Protein AF-A0A1H1NXY1-F1 (afdb_monomer)

Secondary structure (DSSP, 8-state):
--------------------PPPHHHHHHHHHHTTTT-S-STT-EEEEEEE-GGGEEEEEEE-B-TTS-B---EEEEEEE-TTS-EEEEEESSHHHHHHHHHTTS--

Structure (mmCIF, N/CA/C/O backbone):
data_AF-A0A1H1NXY1-F1
#
_entry.id   AF-A0A1H1NXY1-F1
#
loop_
_atom_site.group_PDB
_atom_site.id
_atom_site.type_symbol
_atom_site.label_atom_id
_atom_site.label_alt_id
_atom_site.label_comp_id
_atom_site.label_asym_id
_atom_site.label_entity_id
_atom_site.label_seq_id
_atom_site.pdbx_PDB_ins_code
_atom_site.Cartn_x
_atom_site.Cartn_y
_atom_site.Cartn_z
_atom_site.occupancy
_atom_site.B_iso_or_equiv
_atom_site.auth_seq_id
_atom_site.auth_comp_id
_atom_site.auth_asym_id
_atom_site.auth_atom_id
_atom_site.pdbx_PDB_model_num
ATOM 1 N N . MET A 1 1 ? 4.071 -24.319 68.072 1.00 48.84 1 MET A N 1
ATOM 2 C CA . MET A 1 1 ? 4.692 -23.941 66.783 1.00 48.84 1 MET A CA 1
ATOM 3 C C . MET A 1 1 ? 3.762 -24.321 65.641 1.00 48.84 1 MET A C 1
ATOM 5 O O . MET A 1 1 ? 3.456 -25.501 65.547 1.00 48.84 1 MET A O 1
ATOM 9 N N . LYS A 1 2 ? 3.325 -23.356 64.819 1.00 43.00 2 LYS A N 1
ATOM 10 C CA . LYS A 1 2 ? 3.131 -23.460 63.352 1.00 43.00 2 LYS A CA 1
ATOM 11 C C . LYS A 1 2 ? 2.385 -22.214 62.863 1.00 43.00 2 LYS A C 1
ATOM 13 O O . LYS A 1 2 ? 1.192 -22.063 63.089 1.00 43.00 2 LYS A O 1
ATOM 18 N N . ARG A 1 3 ? 3.135 -21.293 62.253 1.00 51.91 3 ARG A N 1
ATOM 19 C CA . ARG A 1 3 ? 2.598 -20.134 61.532 1.00 51.91 3 ARG A CA 1
ATOM 20 C C . ARG A 1 3 ? 2.066 -20.652 60.197 1.00 51.91 3 ARG A C 1
ATOM 22 O O . ARG A 1 3 ? 2.846 -21.174 59.406 1.00 51.91 3 ARG A O 1
ATOM 29 N N . LEU A 1 4 ? 0.758 -20.563 59.980 1.00 54.53 4 LEU A N 1
ATOM 30 C CA . LEU A 1 4 ? 0.130 -20.914 58.711 1.00 54.53 4 LEU A CA 1
ATOM 31 C C . LEU A 1 4 ? 0.221 -19.686 57.795 1.00 54.53 4 LEU A C 1
ATOM 33 O O . LEU A 1 4 ? -0.568 -18.755 57.915 1.00 54.53 4 LEU A O 1
ATOM 37 N N . ALA A 1 5 ? 1.245 -19.644 56.944 1.00 54.84 5 ALA A N 1
ATOM 38 C CA . ALA A 1 5 ? 1.367 -18.626 55.909 1.00 54.84 5 ALA A CA 1
ATOM 39 C C . ALA A 1 5 ? 0.555 -19.078 54.687 1.00 54.84 5 ALA A C 1
ATOM 41 O O . ALA A 1 5 ? 0.957 -19.996 53.975 1.00 54.84 5 ALA A O 1
ATOM 42 N N . PHE A 1 6 ? -0.606 -18.459 54.470 1.00 54.22 6 PHE A N 1
ATOM 43 C CA . PHE A 1 6 ? -1.365 -18.591 53.227 1.00 54.22 6 PHE A CA 1
ATOM 44 C C . PHE A 1 6 ? -0.645 -17.782 52.141 1.00 54.22 6 PHE A C 1
ATOM 46 O O . PHE A 1 6 ? -0.688 -16.553 52.131 1.00 54.22 6 PHE A O 1
ATOM 53 N N . LEU A 1 7 ? 0.065 -18.476 51.252 1.00 54.94 7 LEU A N 1
ATOM 54 C CA . LEU A 1 7 ? 0.652 -17.887 50.053 1.00 54.94 7 LEU A CA 1
ATOM 55 C C . LEU A 1 7 ? -0.474 -17.609 49.048 1.00 54.94 7 LEU A C 1
ATOM 57 O O . LEU A 1 7 ? -0.975 -18.522 48.395 1.00 54.94 7 LEU A O 1
ATOM 61 N N . PHE A 1 8 ? -0.877 -16.343 48.932 1.00 59.69 8 PHE A N 1
ATOM 62 C CA . PHE A 1 8 ? -1.704 -15.854 47.829 1.00 59.69 8 PHE A CA 1
ATOM 63 C C . PHE A 1 8 ? -0.851 -15.858 46.551 1.00 59.69 8 PHE A C 1
ATOM 65 O O . PHE A 1 8 ? -0.142 -14.901 46.245 1.00 59.69 8 PHE A O 1
ATOM 72 N N . GLY A 1 9 ? -0.868 -16.977 45.827 1.00 55.06 9 GLY A N 1
ATOM 73 C CA . GLY A 1 9 ? -0.302 -17.065 44.486 1.00 55.06 9 GLY A CA 1
ATOM 74 C C . GLY A 1 9 ? -1.187 -16.304 43.505 1.00 55.06 9 GLY A C 1
ATOM 75 O O . GLY A 1 9 ? -2.187 -16.838 43.034 1.00 55.06 9 GLY A O 1
ATOM 76 N N . VAL A 1 10 ? -0.842 -15.051 43.208 1.00 65.62 10 VAL A N 1
ATOM 77 C CA . VAL A 1 10 ? -1.462 -14.297 42.112 1.00 65.62 10 VAL A CA 1
ATOM 78 C C . VAL A 1 10 ? -0.944 -14.882 40.796 1.00 65.62 10 VAL A C 1
ATOM 80 O O . VAL A 1 10 ? 0.194 -14.639 40.399 1.00 65.62 10 VAL A O 1
ATOM 83 N N . LEU A 1 11 ? -1.774 -15.692 40.135 1.00 63.38 11 LEU A N 1
ATOM 84 C CA . LEU A 1 11 ? -1.560 -16.138 38.759 1.00 63.38 11 LEU A CA 1
ATOM 85 C C . LEU A 1 11 ? -1.678 -14.926 37.824 1.00 63.38 11 LEU A C 1
ATOM 87 O O . LEU A 1 11 ? -2.770 -14.529 37.427 1.00 63.38 11 LEU A O 1
ATOM 91 N N . MET A 1 12 ? -0.539 -14.329 37.479 1.00 65.44 12 MET A N 1
ATOM 92 C CA . MET A 1 12 ? -0.429 -13.376 36.375 1.00 65.44 12 MET A CA 1
ATOM 93 C C . MET A 1 12 ? -0.597 -14.152 35.064 1.00 65.44 12 MET A C 1
ATOM 95 O O . MET A 1 12 ? 0.353 -14.757 34.568 1.00 65.44 12 MET A O 1
ATOM 99 N N . ALA A 1 13 ? -1.813 -14.182 34.519 1.00 64.88 13 ALA A N 1
ATOM 100 C CA . ALA A 1 13 ? -2.037 -14.683 33.170 1.00 64.88 13 ALA A CA 1
ATOM 101 C C . ALA A 1 13 ? -1.379 -13.710 32.169 1.00 64.88 13 ALA A C 1
ATOM 103 O O . ALA A 1 13 ? -1.664 -12.510 32.228 1.00 64.88 13 ALA A O 1
ATOM 104 N N . PRO A 1 14 ? -0.496 -14.172 31.266 1.00 64.06 14 PRO A N 1
ATOM 105 C CA . PRO A 1 14 ? 0.077 -13.304 30.251 1.00 64.06 14 PRO A CA 1
ATOM 106 C C . PRO A 1 14 ? -1.032 -12.877 29.287 1.00 64.06 14 PRO A C 1
ATOM 108 O O . PRO A 1 14 ? -1.672 -13.705 28.639 1.00 64.06 14 PRO A O 1
ATOM 111 N N . MET A 1 15 ? -1.269 -11.569 29.211 1.00 64.62 15 MET A N 1
ATOM 112 C CA . MET A 1 15 ? -2.150 -10.965 28.221 1.00 64.62 15 MET A CA 1
ATOM 113 C C . MET A 1 15 ? -1.471 -11.144 26.860 1.00 64.62 15 MET A C 1
ATOM 115 O O . MET A 1 15 ? -0.476 -10.482 26.562 1.00 64.62 15 MET A O 1
ATOM 119 N N . LEU A 1 16 ? -1.949 -12.102 26.066 1.00 59.66 16 LEU A N 1
ATOM 120 C CA . LEU A 1 16 ? -1.514 -12.268 24.684 1.00 59.66 16 LEU A CA 1
ATOM 121 C C . LEU A 1 16 ? -1.950 -11.017 23.919 1.00 59.66 16 LEU A C 1
ATOM 123 O O . LEU A 1 16 ? -3.114 -10.869 23.551 1.00 59.66 16 LEU A O 1
ATOM 127 N N . LEU A 1 17 ? -1.018 -10.084 23.737 1.00 56.66 17 LEU A N 1
ATOM 128 C CA . LEU A 1 17 ? -1.196 -8.933 22.868 1.00 56.66 17 LEU A CA 1
ATOM 129 C C . LEU A 1 17 ? -1.196 -9.457 21.430 1.00 56.66 17 LEU A C 1
ATOM 131 O O . LEU A 1 17 ? -0.146 -9.615 20.810 1.00 56.66 17 LEU A O 1
ATOM 135 N N . GLN A 1 18 ? -2.374 -9.811 20.928 1.00 54.91 18 GLN A N 1
ATOM 136 C CA . GLN A 1 18 ? -2.531 -10.230 19.547 1.00 54.91 18 GLN A CA 1
ATOM 137 C C . GLN A 1 18 ? -2.397 -8.985 18.674 1.00 54.91 18 GLN A C 1
ATOM 139 O O . GLN A 1 18 ? -3.328 -8.190 18.555 1.00 54.91 18 GLN A O 1
ATOM 144 N N . ALA A 1 19 ? -1.200 -8.776 18.122 1.00 58.78 19 ALA A N 1
ATOM 145 C CA . ALA A 1 19 ? -1.006 -7.804 17.059 1.00 58.78 19 ALA A CA 1
ATOM 146 C C . ALA A 1 19 ? -2.024 -8.129 15.959 1.00 58.78 19 ALA A C 1
ATOM 148 O O . ALA A 1 19 ? -2.104 -9.276 15.516 1.00 58.78 19 ALA A O 1
ATOM 149 N N . ALA A 1 20 ? -2.852 -7.153 15.586 1.00 62.88 20 ALA A N 1
ATOM 150 C CA . ALA A 1 20 ? -3.812 -7.328 14.510 1.00 62.88 20 ALA A CA 1
ATOM 151 C C . ALA A 1 20 ? -3.024 -7.538 13.213 1.00 62.88 20 ALA A C 1
ATOM 153 O O . ALA A 1 20 ? -2.484 -6.592 12.641 1.00 62.88 20 ALA A O 1
ATOM 154 N N . GLU A 1 21 ? -2.890 -8.794 12.800 1.00 71.69 21 GLU A N 1
ATOM 155 C CA . GLU A 1 21 ? -2.316 -9.118 11.504 1.00 71.69 21 GLU A CA 1
ATOM 156 C C . GLU A 1 21 ? -3.280 -8.691 10.397 1.00 71.69 21 GLU A C 1
ATOM 158 O O . GLU A 1 21 ? -4.503 -8.672 10.570 1.00 71.69 21 GLU A O 1
ATOM 163 N N . LEU A 1 22 ? -2.709 -8.321 9.251 1.00 85.75 22 LEU A N 1
ATOM 164 C CA . LEU A 1 22 ? -3.468 -8.011 8.050 1.00 85.75 22 LEU A CA 1
ATOM 165 C C . LEU A 1 22 ? -4.372 -9.197 7.697 1.00 85.75 22 LEU A C 1
ATOM 167 O O . LEU A 1 22 ? -3.896 -10.327 7.600 1.00 85.75 22 LEU A O 1
ATOM 171 N N . SER A 1 23 ? -5.670 -8.955 7.496 1.00 90.69 23 SER A N 1
ATOM 172 C CA . SER A 1 23 ? -6.573 -10.032 7.092 1.00 90.69 23 SER A CA 1
ATOM 173 C C . SER A 1 23 ? -6.172 -10.567 5.711 1.00 90.69 23 SER A C 1
ATOM 175 O O . SER A 1 23 ? -5.755 -9.807 4.838 1.00 90.69 23 SER A O 1
ATOM 177 N N . ALA A 1 24 ? -6.327 -11.873 5.480 1.00 92.19 24 ALA A N 1
ATOM 178 C CA . ALA A 1 24 ? -5.997 -12.478 4.184 1.00 92.19 24 ALA A CA 1
ATOM 179 C C . ALA A 1 24 ? -6.819 -11.882 3.021 1.00 92.19 24 ALA A C 1
ATOM 181 O O . ALA A 1 24 ? -6.374 -11.871 1.872 1.00 92.19 24 ALA A O 1
ATOM 182 N N . GLU A 1 25 ? -8.025 -11.391 3.317 1.00 93.69 25 GLU A N 1
ATOM 183 C CA . GLU A 1 25 ? -8.870 -10.682 2.359 1.00 93.69 25 GLU A CA 1
ATOM 184 C C . GLU A 1 25 ? -8.290 -9.307 2.014 1.00 93.69 25 GLU A C 1
ATOM 186 O O . GLU A 1 25 ? -8.118 -9.005 0.833 1.00 93.69 25 GLU A O 1
ATOM 191 N N . ASP A 1 26 ? -7.923 -8.513 3.025 1.00 94.38 26 ASP A N 1
ATOM 192 C CA . ASP A 1 26 ? -7.292 -7.207 2.822 1.00 94.38 26 ASP A CA 1
ATOM 193 C C . ASP A 1 26 ? -5.954 -7.335 2.107 1.00 94.38 26 ASP A C 1
ATOM 195 O O . ASP A 1 26 ? -5.659 -6.546 1.215 1.00 94.38 26 ASP A O 1
ATOM 199 N N . GLU A 1 27 ? -5.163 -8.353 2.443 1.00 95.31 27 GLU A N 1
ATOM 200 C CA . GLU A 1 27 ? -3.908 -8.626 1.757 1.00 95.31 27 GLU A CA 1
ATOM 201 C C . GLU A 1 27 ? -4.140 -8.875 0.265 1.00 95.31 27 GLU A C 1
ATOM 203 O O . GLU A 1 27 ? -3.486 -8.262 -0.579 1.00 95.31 27 GLU A O 1
ATOM 208 N N . ARG A 1 28 ? -5.103 -9.735 -0.082 1.00 96.25 28 ARG A N 1
ATOM 209 C CA . ARG A 1 28 ? -5.425 -10.035 -1.482 1.00 96.25 28 ARG A CA 1
ATOM 210 C C . ARG A 1 28 ? -5.961 -8.808 -2.218 1.00 96.25 28 ARG A C 1
ATOM 212 O O . ARG A 1 28 ? -5.560 -8.554 -3.352 1.00 96.25 28 ARG A O 1
ATOM 219 N N . ALA A 1 29 ? -6.853 -8.051 -1.586 1.00 97.06 29 ALA A N 1
ATOM 220 C CA . ALA A 1 29 ? -7.442 -6.857 -2.180 1.00 97.06 29 ALA A CA 1
ATOM 221 C C . ALA A 1 29 ? -6.398 -5.748 -2.387 1.00 97.06 29 ALA A C 1
ATOM 223 O O . ALA A 1 29 ? -6.396 -5.094 -3.429 1.00 97.06 29 ALA A O 1
ATOM 224 N N . LEU A 1 30 ? -5.481 -5.571 -1.433 1.00 97.12 30 LEU A N 1
ATOM 225 C CA . LEU A 1 30 ? -4.392 -4.605 -1.526 1.00 97.12 30 LEU A CA 1
ATOM 226 C C . LEU A 1 30 ? -3.367 -5.003 -2.596 1.00 97.12 30 LEU A C 1
ATOM 228 O O . LEU A 1 30 ? -2.925 -4.133 -3.342 1.00 97.12 30 LEU A O 1
ATOM 232 N N . ARG A 1 31 ? -3.029 -6.298 -2.723 1.00 97.56 31 ARG A N 1
ATOM 233 C CA . ARG A 1 31 ? -2.192 -6.814 -3.827 1.00 97.56 31 ARG A CA 1
ATOM 234 C C . ARG A 1 31 ? -2.788 -6.464 -5.183 1.00 97.56 31 ARG A C 1
ATOM 236 O O . ARG A 1 31 ? -2.115 -5.824 -5.978 1.00 97.56 31 ARG A O 1
ATOM 243 N N . SER A 1 32 ? -4.063 -6.792 -5.392 1.00 97.75 32 SER A N 1
ATOM 244 C CA . SER A 1 32 ? -4.752 -6.497 -6.653 1.00 97.75 32 SER A CA 1
ATOM 245 C C . SER A 1 32 ? -4.797 -4.996 -6.958 1.00 97.75 32 SER A C 1
ATOM 247 O O . SER A 1 32 ? -4.599 -4.587 -8.095 1.00 97.75 32 SER A O 1
ATOM 249 N N . ALA A 1 33 ? -4.992 -4.148 -5.945 1.00 97.75 33 ALA A N 1
ATOM 250 C CA . ALA A 1 33 ? -4.968 -2.698 -6.132 1.00 97.75 33 ALA A CA 1
ATOM 251 C C . ALA A 1 33 ? -3.584 -2.148 -6.527 1.00 97.75 33 ALA A C 1
ATOM 253 O O . ALA A 1 33 ? -3.490 -1.038 -7.042 1.00 97.75 33 ALA A O 1
ATOM 254 N N . LEU A 1 34 ? -2.506 -2.894 -6.275 1.00 97.88 34 LEU A N 1
ATOM 255 C CA . LEU A 1 34 ? -1.133 -2.489 -6.567 1.00 97.88 34 LEU A CA 1
ATOM 256 C C . LEU A 1 34 ? -0.621 -2.972 -7.930 1.00 97.88 34 LEU A C 1
ATOM 258 O O . LEU A 1 34 ? 0.490 -2.587 -8.298 1.00 97.88 34 LEU A O 1
ATOM 262 N N . ASP A 1 35 ? -1.404 -3.749 -8.686 1.00 96.56 35 ASP A N 1
ATOM 263 C CA . ASP A 1 35 ? -1.019 -4.269 -10.010 1.00 96.56 35 ASP A CA 1
ATOM 264 C C . ASP A 1 35 ? -0.604 -3.151 -10.979 1.00 96.56 35 ASP A C 1
ATOM 266 O O . ASP A 1 35 ? 0.355 -3.292 -11.733 1.00 96.56 35 ASP A O 1
ATOM 270 N N . GLU A 1 36 ? -1.270 -1.995 -10.917 1.00 93.94 36 GLU A N 1
ATOM 271 C CA . GLU A 1 36 ? -0.951 -0.834 -11.760 1.00 93.94 36 GLU A CA 1
ATOM 272 C C . GLU A 1 36 ? 0.236 -0.003 -11.235 1.00 93.94 36 GLU A C 1
ATOM 274 O O . GLU A 1 36 ? 0.756 0.871 -11.932 1.00 93.94 36 GLU A O 1
ATOM 279 N N . HIS A 1 37 ? 0.690 -0.263 -10.007 1.00 95.38 37 HIS A N 1
ATOM 280 C CA . HIS A 1 37 ? 1.710 0.532 -9.317 1.00 95.38 37 HIS A CA 1
ATOM 281 C C . HIS A 1 37 ? 3.049 -0.189 -9.150 1.00 95.38 37 HIS A C 1
ATOM 283 O O . HIS A 1 37 ? 4.078 0.461 -8.946 1.00 95.38 37 HIS A O 1
ATOM 289 N N . LEU A 1 38 ? 3.054 -1.520 -9.206 1.00 96.44 38 LEU A N 1
ATOM 290 C CA . LEU A 1 38 ? 4.224 -2.356 -8.970 1.00 96.44 38 LEU A CA 1
ATOM 291 C C . LEU A 1 38 ? 4.567 -3.181 -10.20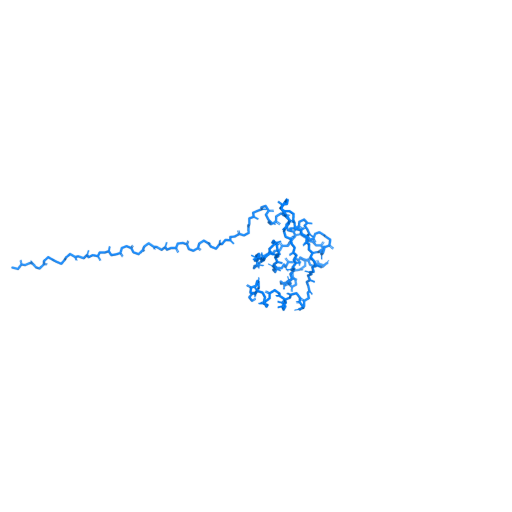8 1.00 96.44 38 LEU A C 1
ATOM 293 O O . LEU A 1 38 ? 3.723 -3.496 -11.033 1.00 96.44 38 LEU A O 1
ATOM 297 N N . ARG A 1 39 ? 5.842 -3.563 -10.328 1.00 95.94 39 ARG A N 1
ATOM 298 C CA . ARG A 1 39 ? 6.284 -4.487 -11.387 1.00 95.94 39 ARG A CA 1
ATOM 299 C C . ARG A 1 39 ? 5.882 -5.935 -11.110 1.00 95.94 39 ARG A C 1
ATOM 301 O O . ARG A 1 39 ? 5.717 -6.698 -12.051 1.00 95.94 39 ARG A O 1
ATOM 308 N N . ASP A 1 40 ? 5.778 -6.292 -9.835 1.00 97.06 40 ASP A N 1
ATOM 309 C CA . ASP A 1 40 ? 5.455 -7.631 -9.347 1.00 97.06 40 ASP A CA 1
ATOM 310 C C . ASP A 1 40 ? 4.650 -7.482 -8.046 1.00 97.06 40 ASP A C 1
ATOM 312 O O . ASP A 1 40 ? 5.208 -7.496 -6.943 1.00 97.06 40 ASP A O 1
ATOM 316 N N . ALA A 1 41 ? 3.344 -7.240 -8.173 1.00 97.31 41 ALA A N 1
ATOM 317 C CA . ALA A 1 41 ? 2.452 -7.054 -7.028 1.00 97.31 41 ALA A CA 1
ATOM 318 C C . ALA A 1 41 ? 2.256 -8.346 -6.213 1.00 97.31 41 ALA A C 1
ATOM 320 O O . ALA A 1 41 ? 2.119 -8.294 -4.987 1.00 97.31 41 ALA A O 1
ATOM 321 N N . ASP A 1 42 ? 2.354 -9.514 -6.850 1.00 97.19 42 ASP A N 1
ATOM 322 C CA . ASP A 1 42 ? 2.300 -10.813 -6.172 1.00 97.19 42 ASP A CA 1
ATOM 323 C C . ASP A 1 42 ? 3.466 -11.004 -5.196 1.00 97.19 42 ASP A C 1
ATOM 325 O O . ASP A 1 42 ? 3.311 -11.616 -4.138 1.00 97.19 42 ASP A O 1
ATOM 329 N N . SER A 1 43 ? 4.629 -10.413 -5.477 1.00 97.75 43 SER A N 1
ATOM 330 C CA . SER A 1 43 ? 5.756 -10.412 -4.538 1.00 97.75 43 SER A CA 1
ATOM 331 C C . SER A 1 43 ? 5.617 -9.441 -3.364 1.00 97.75 43 SER A C 1
ATOM 333 O O . SER A 1 43 ? 6.462 -9.464 -2.464 1.00 97.75 43 SER A O 1
ATOM 335 N N . ALA A 1 44 ? 4.601 -8.570 -3.359 1.00 97.88 44 ALA A N 1
ATOM 336 C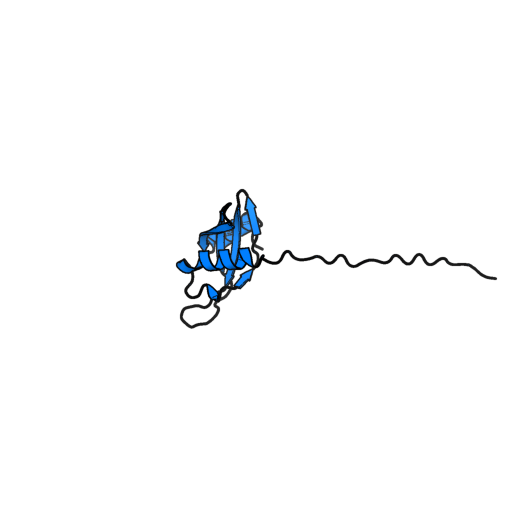 CA . ALA A 1 44 ? 4.500 -7.495 -2.382 1.00 97.88 44 ALA A CA 1
ATOM 337 C C . ALA A 1 44 ? 4.502 -8.026 -0.940 1.00 97.88 44 ALA A C 1
ATOM 339 O 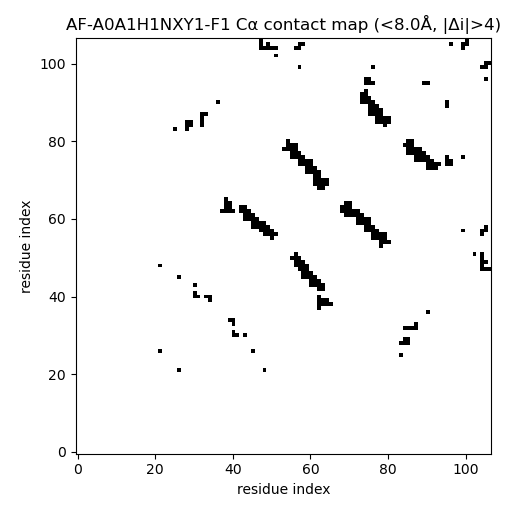O . ALA A 1 44 ? 3.919 -9.057 -0.609 1.00 97.88 44 ALA A O 1
ATOM 340 N N . LYS A 1 45 ? 5.179 -7.304 -0.058 1.00 97.12 45 LYS A N 1
ATOM 341 C CA . LYS A 1 45 ? 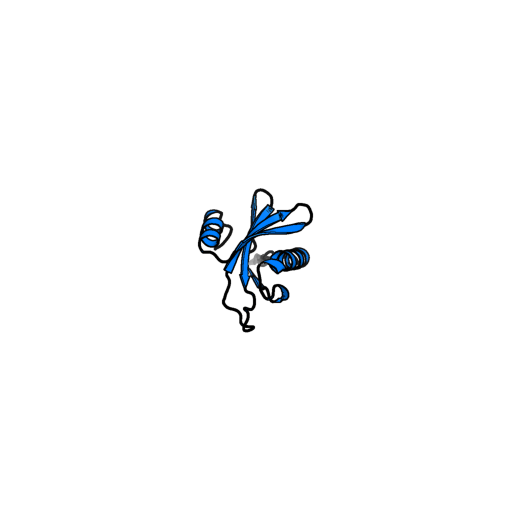5.156 -7.518 1.386 1.00 97.12 45 LYS A CA 1
ATOM 342 C C . LYS A 1 45 ? 4.635 -6.253 2.032 1.00 97.12 45 LYS A C 1
ATOM 344 O O . LYS A 1 45 ? 5.096 -5.165 1.684 1.00 97.12 45 LYS A O 1
ATOM 349 N N . PHE A 1 46 ? 3.718 -6.411 2.976 1.00 96.19 46 PHE A N 1
ATOM 350 C CA . PHE A 1 46 ? 3.050 -5.305 3.649 1.00 96.19 46 PHE A CA 1
ATOM 351 C C . PHE A 1 46 ? 3.513 -5.193 5.093 1.00 96.19 46 PHE A C 1
ATOM 353 O O . PHE A 1 46 ? 3.724 -6.202 5.766 1.00 96.19 46 PHE A O 1
ATOM 360 N N . LYS A 1 47 ? 3.675 -3.958 5.558 1.00 94.31 47 LYS A N 1
ATOM 361 C CA . LYS A 1 47 ? 3.922 -3.615 6.959 1.00 94.31 47 LYS A CA 1
ATOM 362 C C . LYS A 1 47 ? 3.197 -2.330 7.306 1.00 94.31 47 LYS A C 1
ATOM 364 O O . LYS A 1 47 ? 2.944 -1.513 6.424 1.00 94.31 47 LYS A O 1
ATOM 369 N N . ASP A 1 48 ? 2.914 -2.156 8.589 1.00 93.06 48 ASP A N 1
ATOM 370 C CA . ASP A 1 48 ? 2.349 -0.927 9.140 1.00 93.06 48 ASP A CA 1
ATOM 371 C C . ASP A 1 48 ? 1.069 -0.484 8.407 1.00 93.06 48 ASP A C 1
ATOM 373 O O . ASP A 1 48 ? 0.874 0.707 8.183 1.00 93.06 48 ASP A O 1
ATOM 377 N N . LEU A 1 49 ? 0.205 -1.429 7.993 1.00 94.88 49 LEU A N 1
ATOM 378 C CA . LEU A 1 49 ? -1.110 -1.053 7.475 1.00 94.88 49 LEU A CA 1
ATOM 379 C C . LEU A 1 49 ? -1.918 -0.460 8.627 1.00 94.88 49 LEU A C 1
ATOM 381 O O . LEU A 1 49 ? -2.320 -1.175 9.545 1.00 94.88 49 LEU A O 1
ATOM 385 N N . LYS A 1 50 ? -2.169 0.843 8.559 1.00 95.44 50 LYS A N 1
ATOM 386 C CA . LYS A 1 50 ? -3.038 1.552 9.495 1.00 95.44 50 LYS A CA 1
ATOM 387 C C . LYS A 1 50 ? -4.161 2.222 8.714 1.00 95.44 50 LYS A C 1
ATOM 389 O O . LYS A 1 50 ? -3.938 2.767 7.632 1.00 95.44 50 LYS A O 1
ATOM 394 N N . TYR A 1 51 ? -5.363 2.177 9.280 1.00 95.00 51 TYR A N 1
ATOM 395 C CA . TYR A 1 51 ? -6.544 2.850 8.749 1.00 95.00 51 TYR A CA 1
ATOM 396 C C . TYR A 1 51 ? -6.774 4.169 9.489 1.00 95.00 51 TYR A C 1
ATOM 398 O O . TYR A 1 51 ? -6.574 4.251 10.700 1.00 95.00 51 TYR A O 1
ATOM 406 N N . GLY A 1 52 ? -7.186 5.188 8.748 1.00 93.44 52 GLY A N 1
ATOM 407 C CA . GLY A 1 52 ? -7.570 6.503 9.235 1.00 93.44 52 GLY A CA 1
ATOM 408 C C . GLY A 1 52 ? -9.064 6.752 9.041 1.00 93.44 52 GLY A C 1
ATOM 409 O O . GLY A 1 52 ? -9.863 5.829 8.861 1.00 93.44 52 GLY A O 1
ATOM 410 N N . ALA A 1 53 ? -9.450 8.027 9.067 1.00 92.00 53 ALA A N 1
ATOM 411 C CA . ALA A 1 53 ? -10.833 8.433 8.845 1.00 92.00 53 ALA A CA 1
ATOM 412 C C . ALA A 1 53 ? -11.327 8.017 7.448 1.00 92.00 53 ALA A C 1
ATOM 414 O O . ALA A 1 53 ? -10.557 7.999 6.485 1.00 92.00 53 ALA A O 1
ATOM 415 N N . GLU A 1 54 ? -12.614 7.677 7.358 1.00 90.75 54 GLU A N 1
ATOM 416 C CA . GLU A 1 54 ? -13.323 7.398 6.097 1.00 90.75 54 GLU A CA 1
ATOM 417 C C . GLU A 1 54 ? -12.670 6.309 5.225 1.00 90.75 54 GLU A C 1
ATOM 419 O O . GLU A 1 54 ? -12.754 6.323 3.999 1.00 90.75 54 GLU A O 1
ATOM 424 N N . GLY A 1 55 ? -12.003 5.344 5.863 1.00 92.56 55 GLY A N 1
ATOM 425 C CA . GLY A 1 55 ? -11.339 4.244 5.166 1.00 92.56 55 GLY A CA 1
ATOM 426 C C . GLY A 1 55 ? -10.021 4.638 4.503 1.00 92.56 55 GLY A C 1
ATOM 427 O O . GLY A 1 55 ? -9.452 3.820 3.782 1.00 92.56 55 GLY A O 1
ATOM 428 N N . SER A 1 56 ? -9.498 5.845 4.741 1.00 97.31 56 SER A N 1
ATOM 429 C CA . SER A 1 56 ? -8.125 6.174 4.348 1.00 97.31 56 SER A CA 1
ATOM 430 C C . SER A 1 56 ? -7.141 5.184 4.974 1.00 97.31 56 SER A C 1
ATOM 432 O O . SER A 1 56 ? -7.386 4.645 6.054 1.00 97.31 56 SER A O 1
ATOM 434 N N . PHE A 1 57 ? -6.039 4.89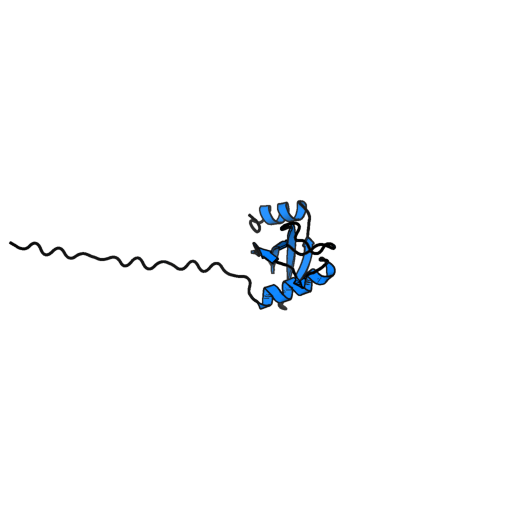1 4.295 1.00 97.62 57 PHE A N 1
ATOM 435 C CA . PHE A 1 57 ? -5.014 4.005 4.833 1.00 97.62 57 PHE A CA 1
ATOM 436 C C . PHE A 1 57 ? -3.616 4.449 4.421 1.00 97.62 57 PHE A C 1
ATOM 438 O O . PHE A 1 57 ? -3.424 5.074 3.375 1.00 97.62 57 PHE A O 1
ATOM 445 N N . CYS A 1 58 ? -2.646 4.050 5.235 1.00 97.88 58 CYS A N 1
ATOM 446 C CA . CYS A 1 58 ? -1.225 4.104 4.937 1.00 97.88 58 CYS A CA 1
ATOM 447 C C . CYS A 1 58 ? -0.624 2.726 5.173 1.00 97.88 58 CYS A C 1
ATOM 449 O O . CYS A 1 58 ? -1.038 2.015 6.085 1.00 97.88 58 CYS A O 1
ATOM 451 N N . VAL A 1 59 ? 0.333 2.343 4.335 1.00 97.19 59 VAL A N 1
ATOM 452 C CA . VAL A 1 59 ? 1.008 1.047 4.408 1.00 97.19 59 VAL A CA 1
ATOM 453 C C . VAL A 1 59 ? 2.409 1.161 3.833 1.00 97.19 59 VAL A C 1
ATOM 455 O O . VAL A 1 59 ? 2.656 1.918 2.895 1.00 97.19 59 VAL A O 1
ATOM 458 N N . LYS A 1 60 ? 3.343 0.380 4.364 1.00 97.50 60 LYS A N 1
ATOM 459 C CA . LYS A 1 60 ? 4.664 0.181 3.771 1.00 97.50 60 LYS A CA 1
ATOM 460 C C . LYS A 1 60 ? 4.637 -1.064 2.890 1.00 97.50 60 LYS A C 1
ATOM 462 O O . LYS A 1 60 ? 4.293 -2.150 3.351 1.00 97.50 60 LYS A O 1
ATOM 467 N N . VAL A 1 61 ? 5.054 -0.915 1.636 1.00 97.94 61 VAL A N 1
ATOM 468 C CA . VAL A 1 61 ? 5.068 -1.979 0.625 1.00 97.94 61 VAL A CA 1
ATOM 469 C C . VAL A 1 61 ? 6.491 -2.231 0.150 1.00 97.94 61 VAL A C 1
ATOM 471 O O . VAL A 1 61 ? 7.206 -1.295 -0.201 1.00 97.94 61 VAL A O 1
ATOM 474 N N . ASN A 1 62 ? 6.909 -3.492 0.112 1.00 97.94 62 ASN A N 1
ATOM 475 C CA . ASN A 1 62 ? 8.165 -3.906 -0.509 1.00 97.94 62 ASN A CA 1
ATOM 476 C C . ASN A 1 62 ? 7.887 -4.995 -1.542 1.00 97.94 62 ASN A C 1
ATOM 478 O O . ASN A 1 62 ? 7.420 -6.073 -1.184 1.00 97.94 62 ASN A O 1
ATOM 482 N N . ALA A 1 63 ? 8.190 -4.718 -2.802 1.00 98.12 63 ALA A N 1
ATOM 483 C CA . ALA A 1 63 ? 7.995 -5.637 -3.915 1.00 98.12 63 ALA A CA 1
ATOM 484 C C . ALA A 1 63 ? 9.279 -5.756 -4.736 1.00 98.12 63 ALA A C 1
ATOM 486 O O . ALA A 1 63 ? 10.172 -4.905 -4.652 1.00 98.12 63 ALA A O 1
ATOM 487 N N . LYS A 1 64 ? 9.381 -6.827 -5.521 1.00 98.12 64 LYS A N 1
ATOM 488 C CA . LYS A 1 64 ? 10.516 -7.034 -6.415 1.00 98.12 64 LYS A CA 1
ATOM 489 C C . LYS A 1 64 ? 10.526 -5.981 -7.523 1.00 98.12 64 LYS A C 1
ATOM 491 O O . LYS A 1 64 ? 9.500 -5.633 -8.103 1.00 98.12 64 LYS A O 1
ATOM 496 N N . ASN A 1 65 ? 11.715 -5.470 -7.818 1.00 95.19 65 ASN A N 1
ATOM 497 C CA . ASN A 1 65 ? 11.956 -4.593 -8.958 1.00 95.19 65 ASN A CA 1
ATOM 498 C C . ASN A 1 65 ? 12.132 -5.405 -10.260 1.00 95.19 65 ASN A C 1
ATOM 500 O O . ASN A 1 65 ? 12.039 -6.630 -10.266 1.00 95.19 65 ASN A O 1
ATOM 504 N N . ALA A 1 66 ? 12.447 -4.724 -11.367 1.00 96.06 66 ALA A N 1
ATOM 505 C CA . ALA A 1 66 ? 12.660 -5.361 -12.673 1.00 96.06 66 ALA A CA 1
ATOM 506 C C . ALA A 1 66 ? 13.832 -6.368 -12.714 1.00 96.06 66 ALA A C 1
ATOM 508 O O . ALA A 1 66 ? 13.908 -7.174 -13.633 1.00 96.06 66 ALA A O 1
ATOM 509 N N . TYR A 1 67 ? 14.725 -6.343 -11.721 1.00 96.62 67 TYR A N 1
ATOM 510 C CA . TYR A 1 67 ? 15.829 -7.294 -11.568 1.00 96.62 67 TYR A CA 1
ATOM 511 C C . TYR A 1 67 ? 15.475 -8.467 -10.634 1.00 96.62 67 TYR A C 1
ATOM 513 O O . TYR A 1 67 ? 16.338 -9.276 -10.306 1.00 96.62 67 TYR A O 1
ATOM 521 N N . GLY A 1 68 ? 14.225 -8.555 -10.161 1.00 96.31 68 GLY A N 1
ATOM 522 C CA . GLY A 1 68 ? 13.755 -9.615 -9.264 1.00 96.31 68 GLY A CA 1
ATOM 523 C C . GLY A 1 68 ? 14.162 -9.447 -7.794 1.00 96.31 68 GLY A C 1
ATOM 524 O O . GLY A 1 68 ? 13.916 -10.349 -6.990 1.00 96.31 68 GLY A O 1
ATOM 525 N N . ALA A 1 69 ? 14.762 -8.311 -7.421 1.00 97.81 69 ALA A N 1
ATOM 526 C CA . ALA A 1 69 ? 15.254 -8.042 -6.071 1.00 97.81 69 ALA A CA 1
ATOM 527 C C . ALA A 1 69 ? 14.340 -7.079 -5.296 1.00 97.81 69 ALA A C 1
ATOM 529 O O . ALA A 1 69 ? 13.728 -6.183 -5.877 1.00 97.81 69 ALA A O 1
ATOM 530 N N . TYR A 1 70 ? 14.289 -7.229 -3.970 1.00 97.88 70 TYR A N 1
ATOM 531 C CA . TYR A 1 70 ? 13.607 -6.289 -3.076 1.00 97.88 70 TYR A CA 1
ATOM 532 C C . TYR A 1 70 ? 14.512 -5.089 -2.783 1.00 97.88 70 TYR A C 1
ATOM 534 O O . TYR A 1 70 ? 15.629 -5.268 -2.303 1.00 97.88 70 TYR A O 1
ATOM 542 N N . ALA A 1 71 ? 14.020 -3.875 -3.031 1.00 94.75 71 ALA A N 1
ATOM 543 C CA . ALA A 1 71 ? 14.778 -2.640 -2.805 1.00 94.75 71 ALA A CA 1
ATOM 544 C C . ALA A 1 71 ? 14.520 -2.000 -1.428 1.00 94.75 71 ALA A C 1
ATOM 546 O O . ALA A 1 71 ? 15.225 -1.073 -1.042 1.00 94.75 71 ALA A O 1
ATOM 547 N N . GLY A 1 72 ? 13.526 -2.494 -0.684 1.00 96.56 72 GLY A N 1
ATOM 548 C CA . GLY A 1 72 ? 13.136 -1.949 0.614 1.00 96.56 72 GLY A CA 1
ATOM 549 C C . GLY A 1 72 ? 11.674 -1.517 0.646 1.00 96.56 72 GLY A C 1
ATOM 550 O O . GLY A 1 72 ? 10.970 -1.538 -0.361 1.00 96.56 72 GLY A O 1
ATOM 551 N N . TYR A 1 73 ? 11.205 -1.163 1.838 1.00 97.75 73 TYR A N 1
ATOM 552 C CA . TYR A 1 73 ? 9.828 -0.729 2.037 1.00 97.75 73 TYR A CA 1
ATOM 553 C C . TYR A 1 73 ? 9.646 0.719 1.586 1.00 97.75 73 TYR A C 1
ATOM 555 O O . TYR A 1 73 ? 10.404 1.598 1.985 1.00 97.75 73 TYR A O 1
ATOM 563 N N . SER A 1 74 ? 8.617 0.947 0.778 1.00 97.38 74 SER A N 1
ATOM 564 C CA . SER A 1 74 ? 8.181 2.261 0.315 1.00 97.38 74 SER A CA 1
ATOM 565 C C . SER A 1 74 ? 6.773 2.558 0.832 1.00 97.38 74 SER A C 1
ATOM 567 O O . SER A 1 74 ? 5.949 1.642 0.880 1.00 97.38 74 SER A O 1
ATOM 569 N N . PRO A 1 75 ? 6.459 3.806 1.204 1.00 97.94 75 PRO A N 1
ATOM 570 C CA . PRO A 1 75 ? 5.139 4.155 1.710 1.00 97.94 75 PRO A CA 1
ATOM 571 C C . PRO A 1 75 ? 4.121 4.268 0.574 1.00 97.94 75 PRO A C 1
ATOM 573 O O . PRO A 1 75 ? 4.416 4.816 -0.490 1.00 97.94 75 PRO A O 1
ATOM 576 N N . PHE A 1 76 ? 2.915 3.778 0.825 1.00 98.44 76 PHE A N 1
ATOM 577 C CA . PHE A 1 76 ? 1.732 3.902 -0.017 1.00 98.44 76 PHE A CA 1
ATOM 578 C C . PHE A 1 76 ? 0.566 4.409 0.828 1.00 98.44 76 PHE A C 1
ATOM 580 O O . PHE A 1 76 ? 0.452 4.070 2.006 1.00 98.44 76 PHE A O 1
ATOM 587 N N . MET A 1 77 ? -0.301 5.208 0.214 1.00 98.19 77 MET A N 1
ATOM 588 C CA . MET A 1 77 ? -1.539 5.687 0.818 1.00 98.19 77 MET A CA 1
ATOM 589 C C . MET A 1 77 ? -2.703 5.569 -0.157 1.00 98.19 77 MET A C 1
ATOM 591 O O . MET A 1 77 ? -2.527 5.627 -1.380 1.00 98.19 77 MET A O 1
ATOM 595 N N . GLY A 1 78 ? -3.905 5.446 0.389 1.00 97.88 78 GLY A N 1
ATOM 596 C CA . GLY A 1 78 ? -5.105 5.272 -0.410 1.00 97.88 78 GLY A CA 1
ATOM 597 C C . GLY A 1 78 ? -6.381 5.264 0.415 1.00 97.88 78 GLY A C 1
ATOM 598 O O . GLY A 1 78 ? -6.405 5.739 1.550 1.00 97.88 78 GLY A O 1
ATOM 599 N N . MET A 1 79 ? -7.433 4.695 -0.166 1.00 97.81 79 MET A N 1
ATOM 600 C CA . MET A 1 79 ? -8.722 4.4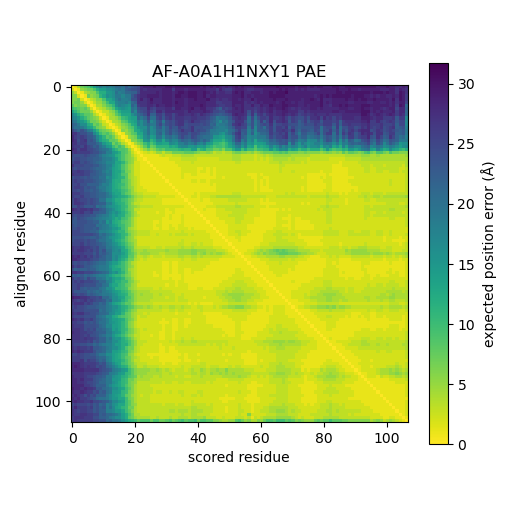75 0.485 1.00 97.81 79 MET A CA 1
ATOM 601 C C . MET A 1 79 ? -9.177 3.023 0.337 1.00 97.81 79 MET A C 1
ATOM 603 O O . MET A 1 79 ? -9.105 2.453 -0.751 1.00 97.81 79 MET A O 1
ATOM 607 N N . LYS A 1 80 ? -9.697 2.441 1.417 1.00 97.25 80 LYS A N 1
ATOM 608 C CA . LYS A 1 80 ? -10.484 1.210 1.404 1.00 97.25 80 LYS A CA 1
ATOM 609 C C . LYS A 1 80 ? -11.953 1.582 1.224 1.00 97.25 80 LYS A C 1
ATOM 611 O O . LYS A 1 80 ? -12.541 2.281 2.045 1.00 97.25 80 LYS A O 1
ATOM 616 N N . LEU A 1 81 ? -12.542 1.117 0.132 1.00 96.44 81 LEU A N 1
ATOM 617 C CA . LEU A 1 81 ? -13.945 1.331 -0.193 1.00 96.44 81 LEU A CA 1
ATOM 618 C C . LEU A 1 81 ? -14.836 0.422 0.660 1.00 96.44 81 LEU A C 1
ATOM 620 O O . LEU A 1 81 ? -14.412 -0.640 1.116 1.00 96.44 81 LEU A O 1
ATOM 624 N N . GLN A 1 82 ? -16.114 0.783 0.794 1.00 94.06 82 GLN A N 1
ATOM 625 C CA . GLN A 1 82 ? -17.112 -0.051 1.482 1.00 94.06 82 GLN A CA 1
ATOM 626 C C . GLN A 1 82 ? -17.255 -1.448 0.857 1.00 94.06 82 GLN A C 1
ATOM 628 O O . GLN A 1 82 ? -17.632 -2.394 1.538 1.00 94.06 82 GLN A O 1
ATOM 633 N N . SER A 1 83 ? -16.906 -1.596 -0.425 1.00 95.50 83 SER A N 1
ATOM 634 C CA . SER A 1 83 ? -16.874 -2.886 -1.117 1.00 95.50 83 SER A CA 1
ATOM 635 C C . SER A 1 83 ? -15.677 -3.772 -0.736 1.00 95.50 83 SER A C 1
ATOM 637 O O . SER A 1 83 ? -15.481 -4.803 -1.370 1.00 95.50 83 SER A O 1
ATOM 639 N N . GLY A 1 84 ? -14.800 -3.329 0.171 1.00 94.88 84 GLY A N 1
ATOM 640 C CA . GLY A 1 84 ? -13.550 -4.009 0.533 1.00 94.88 84 GLY A CA 1
ATOM 641 C C . GLY A 1 84 ? -12.386 -3.786 -0.441 1.00 94.88 84 GLY A C 1
ATOM 642 O O . GLY A 1 84 ? -11.261 -4.181 -0.151 1.00 94.88 84 GLY A O 1
ATOM 643 N N . LYS A 1 85 ? -12.619 -3.118 -1.579 1.00 96.69 85 LYS A N 1
ATOM 644 C CA . LYS A 1 85 ? -11.567 -2.806 -2.557 1.00 96.69 85 LYS A CA 1
ATOM 645 C C . LYS A 1 85 ? -10.672 -1.680 -2.057 1.00 96.69 85 LYS A C 1
ATOM 647 O O . LYS A 1 85 ? -11.152 -0.740 -1.429 1.00 96.69 85 LYS A O 1
ATOM 652 N N . PHE A 1 86 ? -9.398 -1.743 -2.415 1.00 97.69 86 PHE A N 1
ATOM 653 C CA . PHE A 1 86 ? -8.438 -0.682 -2.145 1.00 97.69 86 PHE A CA 1
ATOM 654 C C . PHE A 1 86 ? -8.240 0.160 -3.403 1.00 97.69 86 PHE A C 1
ATOM 656 O O . PHE A 1 86 ? -8.164 -0.367 -4.510 1.00 97.69 86 PHE A O 1
ATOM 663 N N . PHE A 1 87 ? -8.160 1.471 -3.219 1.00 97.44 87 PHE A N 1
ATOM 664 C CA . PHE A 1 87 ? -7.787 2.424 -4.250 1.00 97.44 87 PHE A CA 1
ATOM 665 C C . PHE A 1 87 ? -6.506 3.129 -3.821 1.00 97.44 87 PHE A C 1
ATOM 667 O O . PHE A 1 87 ? -6.470 3.765 -2.764 1.00 97.44 87 PHE A O 1
ATOM 674 N N . ILE A 1 88 ? -5.450 2.991 -4.619 1.00 98.00 88 ILE A N 1
ATOM 675 C CA . ILE A 1 88 ? -4.149 3.589 -4.330 1.00 98.00 88 ILE A CA 1
ATOM 676 C C . ILE A 1 88 ? -4.154 5.035 -4.826 1.00 98.00 88 ILE A C 1
ATOM 678 O O . ILE A 1 88 ? -4.337 5.298 -6.010 1.00 98.00 88 ILE A O 1
ATOM 682 N N . LEU A 1 89 ? -3.924 5.984 -3.920 1.00 96.69 89 LEU A N 1
ATOM 683 C CA . LEU A 1 89 ? -3.827 7.400 -4.277 1.00 96.69 89 LEU A CA 1
ATOM 684 C C . LEU A 1 89 ? -2.404 7.767 -4.690 1.00 96.69 89 LEU A C 1
ATOM 686 O O . LEU A 1 89 ? -2.193 8.489 -5.664 1.00 96.69 89 LEU A O 1
ATOM 690 N N . LYS A 1 90 ? -1.412 7.303 -3.924 1.00 96.31 90 LYS A N 1
ATOM 691 C CA . LYS A 1 90 ? 0.001 7.599 -4.174 1.00 96.31 90 LYS A CA 1
ATOM 692 C C . LYS A 1 90 ? 0.903 6.608 -3.449 1.00 96.31 90 LYS A C 1
ATOM 694 O O . LYS A 1 90 ? 0.568 6.136 -2.366 1.00 96.31 90 LYS A O 1
ATOM 699 N N . GLY A 1 91 ? 2.089 6.364 -4.001 1.00 95.50 91 GLY A N 1
ATOM 700 C CA . GLY A 1 91 ? 3.132 5.588 -3.336 1.00 95.50 91 GLY A CA 1
ATOM 701 C C . GLY A 1 91 ? 4.542 6.014 -3.721 1.00 95.50 91 GLY A C 1
ATOM 702 O O . GLY A 1 91 ? 4.732 6.823 -4.629 1.00 95.50 91 GLY A O 1
ATOM 703 N N . GLY A 1 92 ? 5.531 5.494 -2.996 1.00 93.31 92 GLY A N 1
ATOM 704 C CA . GLY A 1 92 ? 6.948 5.602 -3.351 1.00 93.31 92 GLY A CA 1
ATOM 705 C C . GLY A 1 92 ? 7.577 6.989 -3.196 1.00 93.31 92 GLY A C 1
ATOM 706 O O . GLY A 1 92 ? 8.606 7.247 -3.809 1.00 93.31 92 GLY A O 1
ATOM 707 N N . SER A 1 93 ? 6.991 7.901 -2.410 1.00 94.69 93 SER A N 1
ATOM 708 C CA . SER A 1 93 ? 7.536 9.258 -2.237 1.00 94.69 93 SER A CA 1
ATOM 709 C C . SER A 1 93 ? 7.648 9.669 -0.773 1.00 94.69 93 SER A C 1
ATOM 711 O O . SER A 1 93 ? 6.822 9.286 0.055 1.00 94.69 93 SER A O 1
ATOM 713 N N . SER A 1 94 ? 8.634 10.516 -0.465 1.00 95.62 94 SER A N 1
ATOM 714 C CA . SER A 1 94 ? 8.828 11.081 0.879 1.00 95.62 94 SER A CA 1
ATOM 715 C C . SER A 1 94 ? 7.644 11.934 1.341 1.00 95.62 94 SER A C 1
ATOM 717 O O . SER A 1 94 ? 7.405 12.050 2.537 1.00 95.62 94 SER A O 1
ATOM 719 N N . ALA A 1 95 ? 6.873 12.494 0.406 1.00 97.06 95 ALA A N 1
ATOM 720 C CA . ALA A 1 95 ? 5.638 13.204 0.716 1.00 97.06 95 ALA A CA 1
ATOM 721 C C . ALA A 1 95 ? 4.572 12.267 1.311 1.00 97.06 95 ALA A C 1
ATOM 723 O O . ALA A 1 95 ? 3.907 12.646 2.267 1.00 97.06 95 ALA A O 1
ATOM 724 N N . VAL A 1 96 ? 4.438 11.039 0.791 1.00 97.50 96 VAL A N 1
ATOM 725 C CA . VAL A 1 96 ? 3.514 10.041 1.363 1.00 97.50 96 VAL A CA 1
ATOM 726 C C . VAL A 1 96 ? 3.978 9.632 2.759 1.00 97.50 96 VAL A C 1
ATOM 728 O O . VAL A 1 96 ? 3.164 9.605 3.674 1.00 97.50 96 VAL A O 1
ATOM 731 N N . GLU A 1 97 ? 5.283 9.403 2.949 1.00 97.06 97 GLU A N 1
ATOM 732 C CA . GLU A 1 97 ? 5.851 9.128 4.280 1.00 97.06 97 GLU A CA 1
ATOM 733 C C . GLU A 1 97 ? 5.474 10.229 5.284 1.00 97.06 97 GLU A C 1
ATOM 735 O O . GLU A 1 97 ? 4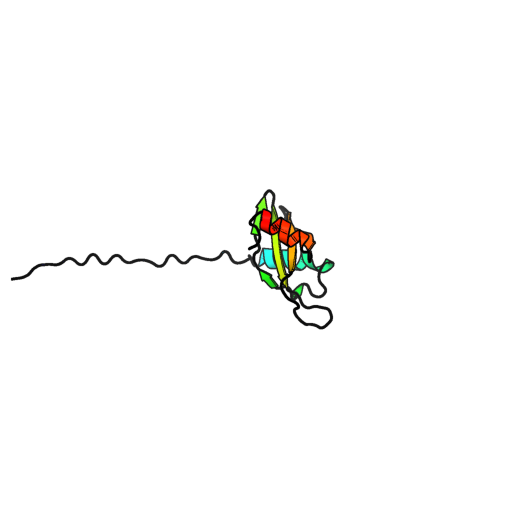.979 9.940 6.370 1.00 97.06 97 GLU A O 1
ATOM 740 N N . GLN A 1 98 ? 5.681 11.498 4.912 1.00 97.38 98 GLN A N 1
ATOM 741 C CA . GLN A 1 98 ? 5.397 12.648 5.773 1.00 97.38 98 GLN A CA 1
ATOM 742 C C . GLN A 1 98 ? 3.913 12.752 6.126 1.00 97.38 98 GLN A C 1
ATOM 744 O O . GLN A 1 98 ? 3.593 12.902 7.302 1.00 97.38 98 GLN A O 1
ATOM 749 N N . VAL A 1 99 ? 3.018 12.632 5.141 1.00 97.12 99 VAL A N 1
ATOM 750 C CA . VAL A 1 99 ? 1.564 12.683 5.370 1.00 97.12 99 VAL A CA 1
ATOM 751 C C . VAL A 1 99 ? 1.134 11.564 6.315 1.00 97.12 99 VAL A C 1
ATOM 753 O O . VAL A 1 99 ? 0.478 11.820 7.323 1.00 97.12 99 VAL A O 1
ATOM 756 N N . CYS A 1 100 ? 1.561 10.334 6.041 1.00 97.31 100 CYS A N 1
ATOM 757 C CA . CYS A 1 100 ? 1.203 9.188 6.862 1.00 97.31 100 CYS A CA 1
ATOM 758 C C . CYS A 1 100 ? 1.753 9.289 8.293 1.00 97.31 100 CYS A C 1
ATOM 760 O O . CYS A 1 100 ? 1.046 8.961 9.243 1.00 97.31 100 CYS A O 1
ATOM 762 N N . ARG A 1 101 ? 2.979 9.797 8.478 1.00 96.69 101 ARG A N 1
ATOM 763 C CA . ARG A 1 101 ? 3.549 10.064 9.811 1.00 96.69 101 ARG A CA 1
ATOM 764 C C . ARG A 1 101 ? 2.804 11.169 10.555 1.00 96.69 101 ARG A C 1
ATOM 766 O O . ARG A 1 101 ? 2.521 11.014 11.737 1.00 96.69 101 ARG A O 1
ATOM 773 N N . GLN A 1 102 ? 2.452 12.265 9.879 1.00 96.56 102 GLN A N 1
ATOM 774 C CA . GLN A 1 102 ? 1.682 13.367 10.475 1.00 96.56 102 GLN A CA 1
ATOM 775 C C . GLN A 1 102 ? 0.307 12.912 10.973 1.00 96.56 102 GLN A C 1
ATOM 777 O O . GLN A 1 102 ? -0.202 13.454 11.950 1.00 96.56 102 GLN A O 1
ATOM 782 N N . GLN A 1 103 ? -0.271 11.897 10.333 1.00 95.00 103 GLN A N 1
ATOM 783 C CA . GLN A 1 103 ? -1.529 11.281 10.748 1.00 95.00 103 GLN A CA 1
ATOM 784 C C . GLN A 1 103 ? -1.353 10.165 11.795 1.00 95.00 103 GLN A C 1
ATOM 786 O O . GLN A 1 103 ? -2.337 9.555 12.202 1.00 95.00 103 GLN A O 1
ATOM 791 N N . GLY A 1 104 ? -0.123 9.871 12.237 1.00 95.06 104 GLY A N 1
ATOM 792 C CA . GLY A 1 104 ? 0.169 8.764 13.160 1.00 95.06 104 GLY A CA 1
ATOM 793 C C . GLY A 1 104 ? -0.035 7.374 12.542 1.00 95.06 104 GLY A C 1
ATOM 794 O O . GLY A 1 104 ? -0.139 6.372 13.250 1.00 95.06 104 GLY A O 1
ATOM 795 N N . MET A 1 105 ? -0.113 7.306 11.212 1.00 95.25 105 MET A N 1
ATOM 796 C CA . MET A 1 105 ? -0.430 6.099 10.453 1.00 95.25 105 MET A CA 1
ATOM 797 C C . MET A 1 105 ? 0.815 5.370 9.935 1.00 95.25 105 MET A C 1
ATOM 799 O O . MET A 1 105 ? 0.696 4.258 9.434 1.00 95.25 105 MET A O 1
ATOM 803 N N . LEU A 1 106 ? 2.004 5.952 10.093 1.00 93.00 106 LEU A N 1
ATOM 804 C CA . LEU A 1 106 ? 3.293 5.280 9.936 1.00 93.00 106 LEU A CA 1
ATOM 805 C C . LEU A 1 106 ? 4.250 5.731 11.041 1.00 93.00 106 LEU A C 1
ATOM 807 O O . LEU A 1 106 ? 4.227 6.895 11.441 1.00 93.00 106 LEU A O 1
ATOM 811 N N . ASP A 1 107 ? 5.094 4.796 11.475 1.00 84.31 107 ASP A N 1
ATOM 812 C CA . ASP A 1 107 ? 6.142 4.999 12.482 1.00 84.31 107 ASP A CA 1
ATOM 813 C C . ASP A 1 107 ? 7.524 5.174 11.837 1.00 84.31 107 ASP A C 1
ATOM 815 O O . ASP A 1 107 ? 7.789 4.603 10.743 1.00 84.31 107 ASP A O 1
#

Solvent-accessible surface area (backbone atoms only — not comparable to full-atom values): 6442 Å² total; per-res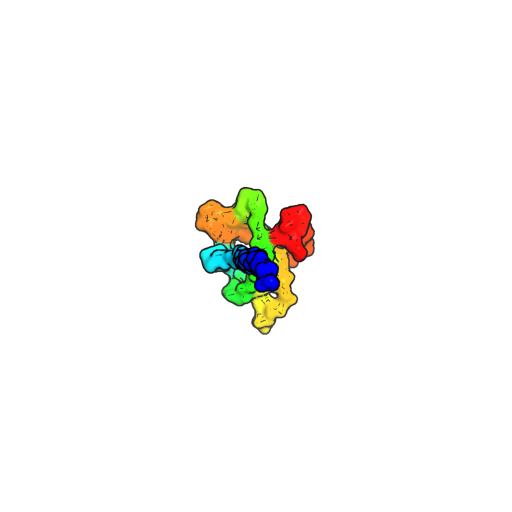idue (Å²): 141,83,86,84,79,83,79,82,77,80,81,80,74,82,79,80,80,74,73,84,68,81,48,74,64,53,50,52,30,46,32,64,44,29,51,92,79,42,87,35,29,89,61,48,41,81,43,62,75,30,76,53,76,92,37,26,34,22,30,31,40,28,36,30,46,98,86,71,45,73,86,56,73,34,32,34,32,29,35,44,44,97,86,62,45,40,46,72,75,50,63,72,40,71,67,49,44,49,54,27,38,76,70,70,31,44,134

Organism: NCBI:txid797277

Nearest PDB structures (foldseek):
  5a4c-assembly2_B  TM=6.333E-01  e=8.819E-01  Homo sapiens
  5nka-assembly1_A  TM=6.752E-01  e=2.384E+00  Homo sapiens
  5zwj-assembly1_A  TM=5.191E-01  e=2.537E+00  Homo sapiens
  4tks-assembly1_A  TM=5.748E-01  e=3.253E+00  Homo sapiens
  8u8x-assembly1_A  TM=6.090E-01  e=6.445E+00  Homo sapiens

Radius of gyration: 21.21 Å; Cα contacts (8 Å, |Δi|>4): 160; chains: 1; bounding box: 33×37×80 Å

Sequence (107 aa):
MKRLAFLFGVLMAPMLLQAAELSAEDERALRSALDEHLRDADSAKFKDLKYGAEGSFCVKVNAKNAYGAYAGYSPFMGMKLQSGKFFILKGGSSAVEQVCRQQGMLD

Mean predicted aligned error: 8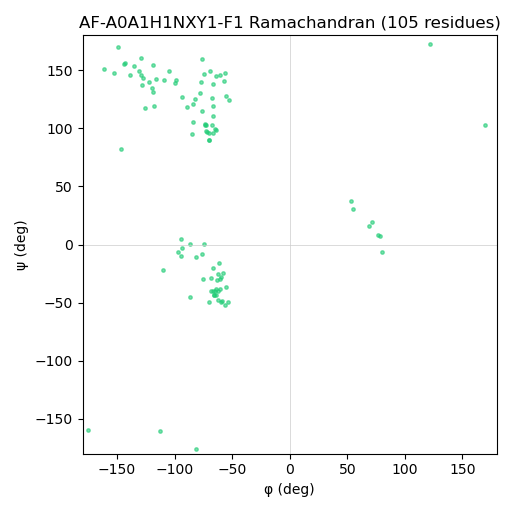.58 Å

pLDDT: mean 88.59, std 15.28, range [43.0, 98.44]

Foldseek 3Di:
DDDDDDPPPDPPDDDPPPDPDDDPLLLVLVLVQCPVPAPCSVQKDWDLWDADPQQKTKIWIWGADPVRDTPGTKIWIFGQDPVRHTHTPDIRDVVNVVVCVVRVSHD